Protein AF-A0A832RHR4-F1 (afdb_monomer)

Sequence (158 aa):
ARKLLRKADAKNKRIVLITDGQPSACFVDTDSQKNAILSEKPYSNFYVPDDQLLSKIRSERNLKIDSVSGTQVYLCYRYKKVEPKVDERTMIEAKKCIDDDIQIDSIVVSEETELLDYVKHMEKSLKGKTYHIDQNNMDKVLVIDYLYNTKKILGSKN

Nearest PDB structures (foldseek):
  3eh2-assembly2_B  TM=5.337E-01  e=2.645E-01  Homo sapiens
  3lfh-assembly2_D  TM=4.229E-01  e=7.513E-01  Caldanaerobacter subterraneus subsp. tengcongensis MB4
  2x5n-assembly1_A  TM=3.154E-01  e=7.171E-02  Schizosaccharomyces pombe
  3gee-assembly1_A-2  TM=3.440E-01  e=4.176E-01  Chlorobaculum tepidum
  2lv8-assembly1_A  TM=4.247E-01  e=1.443E+00  synthetic construct

Structure (mmCIF, N/CA/C/O backbone):
data_AF-A0A832RHR4-F1
#
_entry.id   AF-A0A832RHR4-F1
#
loop_
_atom_site.group_PDB
_atom_site.id
_atom_site.type_symbol
_atom_site.label_atom_id
_atom_site.label_alt_id
_atom_site.label_comp_id
_atom_site.label_asym_id
_atom_site.label_entity_id
_atom_site.label_seq_id
_atom_site.pdbx_PDB_ins_code
_atom_site.Cartn_x
_atom_site.Cartn_y
_atom_site.Cartn_z
_atom_site.occupancy
_atom_site.B_iso_or_equiv
_atom_site.auth_seq_id
_atom_site.auth_comp_id
_atom_site.auth_asym_id
_atom_site.auth_atom_id
_atom_site.pdbx_PDB_model_num
ATOM 1 N N . ALA A 1 1 ? -10.385 -3.103 -3.739 1.00 83.25 1 ALA A N 1
ATOM 2 C CA . ALA A 1 1 ? -11.089 -2.405 -2.637 1.00 83.25 1 ALA A CA 1
ATOM 3 C C . ALA A 1 1 ? -11.533 -0.990 -3.024 1.00 83.25 1 ALA A C 1
ATOM 5 O O . ALA A 1 1 ? -12.734 -0.768 -3.115 1.00 83.25 1 ALA A O 1
ATOM 6 N N . ARG A 1 2 ? -10.613 -0.064 -3.345 1.00 91.38 2 ARG A N 1
ATOM 7 C CA . ARG A 1 2 ? -10.923 1.338 -3.705 1.00 91.38 2 ARG A CA 1
ATOM 8 C C . ARG A 1 2 ? -12.073 1.506 -4.711 1.00 91.38 2 ARG A C 1
ATOM 10 O O . ARG A 1 2 ? -13.058 2.168 -4.409 1.00 91.38 2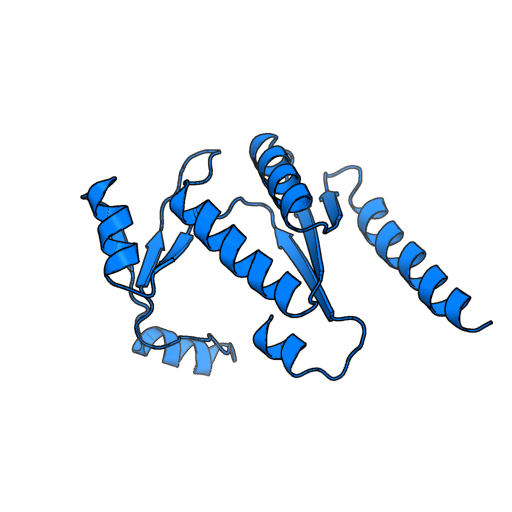 ARG A O 1
ATOM 17 N N . LYS A 1 3 ? -12.002 0.839 -5.876 1.00 89.88 3 LYS A N 1
ATOM 18 C CA . LYS A 1 3 ? -13.062 0.877 -6.912 1.00 89.88 3 LYS A CA 1
ATOM 19 C C . LYS A 1 3 ? -14.446 0.461 -6.383 1.00 89.88 3 LYS A C 1
ATOM 21 O O . LYS A 1 3 ? -15.447 0.987 -6.857 1.00 89.88 3 LYS A O 1
ATOM 26 N N . LEU A 1 4 ? -14.500 -0.485 -5.440 1.00 89.75 4 LEU A N 1
ATOM 27 C CA . LEU A 1 4 ? -15.750 -0.955 -4.831 1.00 89.75 4 LEU A CA 1
ATOM 28 C C . LEU A 1 4 ? -16.301 0.094 -3.862 1.00 89.75 4 LEU A C 1
ATOM 30 O O . LEU A 1 4 ? -17.455 0.487 -3.986 1.00 89.75 4 LEU A O 1
ATOM 34 N N . LEU A 1 5 ? -15.458 0.601 -2.960 1.00 92.25 5 LEU A N 1
ATOM 35 C CA . LEU A 1 5 ? -15.843 1.613 -1.972 1.00 92.25 5 LEU A CA 1
ATOM 36 C C . LEU A 1 5 ? -16.234 2.945 -2.619 1.00 92.25 5 LEU A C 1
ATOM 38 O O . LEU A 1 5 ? -17.164 3.600 -2.158 1.00 92.25 5 LEU A O 1
ATOM 42 N N . ARG A 1 6 ? -15.602 3.325 -3.736 1.00 91.62 6 ARG A N 1
ATOM 43 C CA . ARG A 1 6 ? -15.995 4.521 -4.490 1.00 91.62 6 ARG A CA 1
ATOM 44 C C . ARG A 1 6 ? -17.434 4.439 -5.006 1.00 91.62 6 ARG A C 1
ATOM 46 O O . ARG A 1 6 ? -18.125 5.448 -4.989 1.00 91.62 6 ARG A O 1
ATOM 53 N N . LYS A 1 7 ? -17.881 3.252 -5.434 1.00 91.25 7 LYS A N 1
ATOM 54 C CA . LYS A 1 7 ? -19.255 3.013 -5.911 1.00 91.25 7 LYS A CA 1
ATOM 55 C C . LYS A 1 7 ? -20.281 2.904 -4.780 1.00 91.25 7 LYS A C 1
ATOM 57 O O . LYS A 1 7 ? -21.472 2.966 -5.058 1.00 91.25 7 LYS A O 1
ATOM 62 N N . ALA A 1 8 ? -19.839 2.694 -3.543 1.00 90.75 8 ALA A N 1
ATOM 63 C CA . ALA A 1 8 ? -20.733 2.585 -2.402 1.00 90.75 8 ALA A CA 1
ATOM 64 C C . ALA A 1 8 ? -21.237 3.972 -1.974 1.00 90.75 8 ALA A C 1
ATOM 66 O O . ALA A 1 8 ? -20.442 4.900 -1.804 1.00 90.75 8 ALA A O 1
ATOM 67 N N . ASP A 1 9 ? -22.543 4.080 -1.733 1.00 88.62 9 ASP A N 1
ATOM 68 C CA . ASP A 1 9 ? -23.201 5.283 -1.202 1.00 88.62 9 ASP A CA 1
ATOM 69 C C . ASP A 1 9 ? -23.163 5.323 0.339 1.00 88.62 9 ASP A C 1
ATOM 71 O O . ASP A 1 9 ? -24.155 5.526 1.031 1.00 88.62 9 ASP A O 1
ATOM 75 N N . ALA A 1 10 ? -21.994 5.024 0.906 1.00 87.25 10 ALA A N 1
ATOM 76 C CA . ALA A 1 10 ? -21.774 5.038 2.346 1.00 87.25 10 ALA A CA 1
ATOM 77 C C . ALA A 1 10 ? -20.932 6.256 2.732 1.00 87.25 10 ALA A C 1
ATOM 79 O O . ALA A 1 10 ? -19.905 6.523 2.112 1.00 87.25 10 ALA A O 1
ATOM 80 N N . LYS A 1 11 ? -21.330 6.947 3.808 1.00 84.69 11 LYS A N 1
ATOM 81 C CA . LYS A 1 11 ? -20.555 8.060 4.389 1.00 84.69 11 LYS A CA 1
ATOM 82 C C . LYS A 1 11 ? -19.256 7.608 5.061 1.00 84.69 11 LYS A C 1
ATOM 84 O O . LYS A 1 11 ? -18.356 8.411 5.240 1.00 84.69 11 LYS A O 1
ATOM 89 N N . ASN A 1 12 ? -19.174 6.345 5.480 1.00 86.50 12 ASN A N 1
ATOM 90 C CA . ASN A 1 12 ? -17.986 5.782 6.113 1.00 86.50 12 ASN A CA 1
ATOM 91 C C . ASN A 1 12 ? -17.357 4.744 5.181 1.00 86.50 12 ASN A C 1
ATOM 93 O O . ASN A 1 12 ? -17.814 3.601 5.127 1.00 86.50 12 ASN A O 1
ATOM 97 N N . LYS A 1 13 ? -16.328 5.150 4.434 1.00 92.31 13 LYS A N 1
ATOM 98 C CA . LYS A 1 13 ? -15.565 4.264 3.552 1.00 92.31 13 LYS A CA 1
ATOM 99 C C . LYS A 1 13 ? -14.217 3.980 4.193 1.00 92.31 13 LYS A C 1
ATOM 101 O O . LYS A 1 13 ? -13.435 4.890 4.456 1.00 92.31 13 LYS A O 1
ATOM 106 N N . ARG A 1 14 ? -13.944 2.702 4.446 1.00 90.69 14 ARG A N 1
ATOM 107 C CA . ARG A 1 14 ? -12.741 2.276 5.159 1.00 90.69 14 ARG A CA 1
ATOM 108 C C . ARG A 1 14 ? -12.180 0.983 4.588 1.00 90.69 14 ARG A C 1
ATOM 110 O O . ARG A 1 14 ? -12.928 0.085 4.208 1.00 90.69 14 ARG A O 1
ATOM 117 N N . ILE A 1 15 ? -10.858 0.903 4.557 1.00 91.75 15 ILE A N 1
ATOM 118 C CA . ILE A 1 15 ? -10.076 -0.303 4.314 1.00 91.75 15 ILE A CA 1
ATOM 119 C C . ILE A 1 15 ? -9.362 -0.635 5.622 1.00 91.75 15 ILE A C 1
ATOM 121 O O . ILE A 1 15 ? -8.702 0.227 6.194 1.00 91.75 15 ILE A O 1
ATOM 125 N N . VAL A 1 16 ? -9.494 -1.877 6.079 1.00 89.94 16 VAL A N 1
ATOM 126 C CA . VAL A 1 16 ? -8.678 -2.423 7.167 1.00 89.94 16 VAL A CA 1
ATOM 127 C C . VAL A 1 16 ? -7.675 -3.381 6.533 1.00 89.94 16 VAL A C 1
ATOM 129 O O . VAL A 1 16 ? -8.067 -4.401 5.965 1.00 89.94 16 VAL A O 1
ATOM 132 N N . LEU A 1 17 ? -6.397 -3.013 6.557 1.00 90.19 17 LEU A N 1
ATOM 133 C CA . LEU A 1 17 ? -5.288 -3.804 6.038 1.00 90.19 17 LEU A CA 1
ATOM 134 C C . LEU A 1 17 ? -4.732 -4.673 7.161 1.00 90.19 17 LEU A C 1
ATOM 136 O O . LEU A 1 17 ? -4.243 -4.138 8.143 1.00 90.19 17 LEU A O 1
ATOM 140 N N . ILE A 1 18 ? -4.763 -5.993 7.008 1.00 90.00 18 ILE A N 1
ATOM 141 C CA . ILE A 1 18 ? -4.123 -6.920 7.946 1.00 90.00 18 ILE A CA 1
ATOM 142 C C . ILE A 1 18 ? -2.891 -7.495 7.250 1.00 90.00 18 ILE A C 1
ATOM 144 O O . ILE A 1 18 ? -3.026 -8.041 6.156 1.00 90.00 18 ILE A O 1
ATOM 148 N N . THR A 1 19 ? -1.705 -7.327 7.837 1.00 89.56 19 THR A N 1
ATOM 149 C CA . THR A 1 19 ? -0.434 -7.738 7.217 1.00 89.56 19 THR A CA 1
ATOM 150 C C . THR A 1 19 ? 0.601 -8.184 8.249 1.00 89.56 19 THR A C 1
ATOM 152 O O . THR A 1 19 ? 0.632 -7.677 9.368 1.00 89.56 19 THR A O 1
ATOM 155 N N . ASP A 1 20 ? 1.476 -9.101 7.852 1.00 89.94 20 ASP A N 1
ATOM 156 C CA . ASP A 1 20 ? 2.668 -9.560 8.575 1.00 89.94 20 ASP A CA 1
ATOM 157 C C . ASP A 1 20 ? 3.975 -9.142 7.874 1.00 89.94 20 ASP A C 1
ATOM 159 O O . ASP A 1 20 ? 5.066 -9.454 8.347 1.00 89.94 20 ASP A O 1
ATOM 163 N N . GLY A 1 21 ? 3.877 -8.420 6.751 1.00 90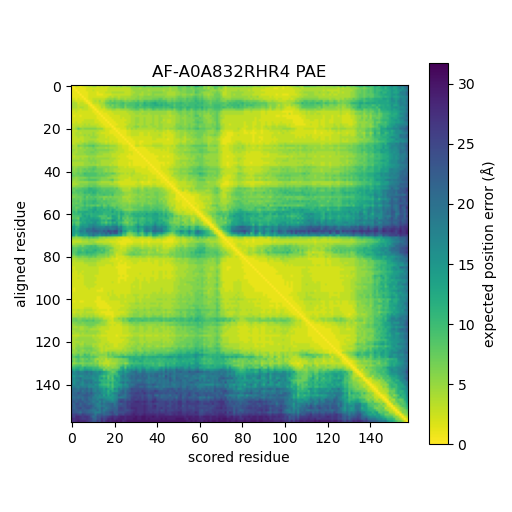.00 21 GLY A N 1
ATOM 164 C CA . GLY A 1 21 ? 5.012 -8.117 5.888 1.00 90.00 21 GLY A CA 1
ATOM 165 C C . GLY A 1 21 ? 5.000 -6.712 5.292 1.00 90.00 21 GLY A C 1
ATOM 166 O O . GLY A 1 21 ? 3.964 -6.055 5.149 1.00 90.00 21 GLY A O 1
ATOM 167 N N . GLN A 1 22 ? 6.202 -6.269 4.924 1.00 93.44 22 GLN A N 1
ATOM 168 C CA . GLN A 1 22 ? 6.442 -5.050 4.158 1.00 93.44 22 GLN A CA 1
ATOM 169 C C . GLN A 1 22 ? 6.151 -5.280 2.659 1.00 93.44 22 GLN A C 1
ATOM 171 O O . GLN A 1 22 ? 6.290 -6.408 2.170 1.00 93.44 22 GLN A O 1
ATOM 176 N N . PRO A 1 23 ? 5.798 -4.236 1.886 1.00 94.31 23 PRO A N 1
ATOM 177 C CA . PRO A 1 23 ? 5.597 -4.384 0.450 1.00 94.31 23 PRO A CA 1
ATOM 178 C C . PRO A 1 23 ? 6.908 -4.749 -0.259 1.00 94.31 23 PRO A C 1
ATOM 180 O O . PRO A 1 23 ? 7.960 -4.156 -0.026 1.00 94.31 23 PRO A O 1
ATOM 183 N N . SER A 1 24 ? 6.828 -5.721 -1.165 1.00 93.75 24 SER A N 1
ATOM 184 C CA . SER A 1 24 ? 7.972 -6.253 -1.924 1.00 93.75 24 SER A CA 1
ATOM 185 C C . SER A 1 24 ? 7.776 -6.196 -3.441 1.00 93.75 24 SER A C 1
ATOM 187 O O . SER A 1 24 ? 8.679 -6.544 -4.203 1.00 93.75 24 SER A O 1
ATOM 189 N N . ALA A 1 25 ? 6.609 -5.746 -3.902 1.00 93.38 25 ALA A N 1
ATOM 190 C CA . ALA A 1 25 ? 6.283 -5.633 -5.314 1.00 93.38 25 ALA A CA 1
ATOM 191 C C . ALA A 1 25 ? 5.395 -4.420 -5.582 1.00 93.38 25 ALA A C 1
ATOM 193 O O . ALA A 1 25 ? 4.606 -4.014 -4.728 1.00 93.38 25 ALA A O 1
ATOM 194 N N . CYS A 1 26 ? 5.488 -3.873 -6.791 1.00 92.56 26 CYS A N 1
ATOM 195 C CA . CYS A 1 26 ? 4.580 -2.835 -7.256 1.00 92.56 26 CYS A CA 1
ATOM 196 C C . CYS A 1 26 ? 4.235 -2.998 -8.740 1.00 92.56 26 CYS A C 1
ATOM 198 O O . CYS A 1 26 ? 4.950 -3.635 -9.518 1.00 92.56 26 CYS A O 1
ATOM 200 N N . PHE A 1 27 ? 3.106 -2.409 -9.129 1.00 91.50 27 PHE A N 1
ATOM 201 C CA . PHE A 1 27 ? 2.684 -2.337 -10.521 1.00 91.50 27 PHE A CA 1
ATOM 202 C C . PHE A 1 27 ? 3.454 -1.255 -11.282 1.00 91.50 27 PHE A C 1
ATOM 204 O O . PHE A 1 27 ? 3.638 -0.135 -10.787 1.00 91.50 27 PHE A O 1
ATOM 211 N N . VAL A 1 28 ? 3.838 -1.590 -12.510 1.00 91.69 28 VAL A N 1
ATOM 212 C CA . VAL A 1 28 ? 4.526 -0.742 -13.482 1.00 91.69 28 VAL A CA 1
ATOM 213 C C . VAL A 1 28 ? 3.642 -0.658 -14.721 1.00 91.69 28 VAL A C 1
ATOM 215 O O . VAL A 1 28 ? 3.522 -1.611 -15.490 1.00 91.69 28 VAL A O 1
ATOM 218 N N . ASP A 1 29 ? 2.993 0.491 -14.884 1.00 87.44 29 ASP A N 1
ATOM 219 C CA . ASP A 1 29 ? 1.956 0.703 -15.900 1.00 87.44 29 ASP A CA 1
ATOM 220 C C . ASP A 1 29 ? 2.500 1.369 -17.172 1.00 87.44 29 ASP A C 1
ATOM 222 O O . ASP A 1 29 ? 1.815 1.417 -18.188 1.00 87.44 29 ASP A O 1
ATOM 226 N N . THR A 1 30 ? 3.704 1.949 -17.115 1.00 90.12 30 THR A N 1
ATOM 227 C CA . THR A 1 30 ? 4.270 2.755 -18.211 1.00 90.12 30 THR A CA 1
ATOM 228 C C . THR A 1 30 ? 5.748 2.455 -18.426 1.00 90.12 30 THR A C 1
ATOM 230 O O . THR A 1 30 ? 6.477 2.179 -17.468 1.00 90.12 30 THR A O 1
ATOM 233 N N . ASP A 1 31 ? 6.219 2.617 -19.664 1.00 90.62 31 ASP A N 1
ATOM 234 C CA . ASP A 1 31 ? 7.642 2.473 -19.992 1.00 90.62 31 ASP A CA 1
ATOM 235 C C . ASP A 1 31 ? 8.514 3.487 -19.250 1.00 90.62 31 ASP A C 1
ATOM 237 O O . ASP A 1 31 ? 9.638 3.176 -18.878 1.00 90.62 31 ASP A O 1
ATOM 241 N N . SER A 1 32 ? 7.995 4.682 -18.954 1.00 91.81 32 SER A N 1
ATOM 242 C CA . SER A 1 32 ? 8.716 5.673 -18.146 1.00 91.81 32 SER A CA 1
ATOM 243 C C . SER A 1 32 ? 9.014 5.153 -16.733 1.00 91.81 32 SER A C 1
ATOM 245 O O . SER A 1 32 ? 10.156 5.231 -16.282 1.00 91.81 32 SER A O 1
ATOM 247 N N . GLN A 1 33 ? 8.024 4.547 -16.064 1.00 91.50 33 GLN A N 1
ATOM 248 C CA . GLN A 1 33 ? 8.217 3.928 -14.745 1.00 91.50 33 GLN A CA 1
ATOM 249 C C . GLN A 1 33 ? 9.212 2.764 -14.816 1.00 91.50 33 GLN A C 1
ATOM 251 O O . GLN A 1 33 ? 10.084 2.642 -13.957 1.00 91.5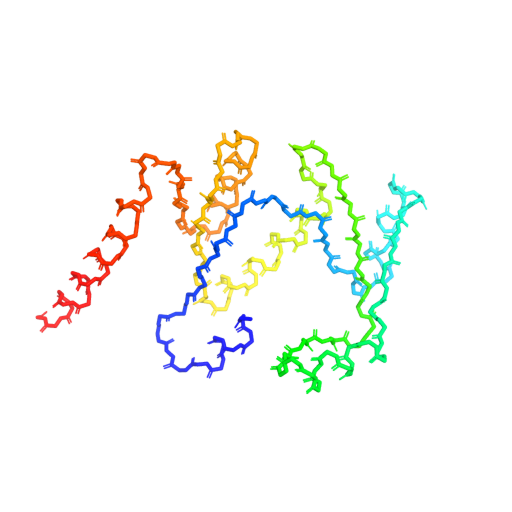0 33 GLN A O 1
ATOM 256 N N . LYS A 1 34 ? 9.112 1.933 -15.859 1.00 92.81 34 LYS A N 1
ATOM 257 C CA . LYS A 1 34 ? 10.041 0.822 -16.089 1.00 92.81 34 LYS A CA 1
ATOM 258 C C . LYS A 1 34 ? 11.473 1.312 -16.299 1.00 92.81 34 LYS A C 1
ATOM 260 O O . LYS A 1 34 ? 12.391 0.816 -15.652 1.00 92.81 34 LYS A O 1
ATOM 265 N N . ASN A 1 35 ? 11.659 2.303 -17.164 1.00 93.81 35 ASN A N 1
ATOM 266 C CA . ASN A 1 35 ? 12.964 2.866 -17.491 1.00 93.81 35 ASN A CA 1
ATOM 267 C C . ASN A 1 35 ? 13.608 3.543 -16.278 1.00 93.81 35 ASN A C 1
ATOM 269 O O . ASN A 1 35 ? 14.810 3.398 -16.094 1.00 93.81 35 ASN A O 1
ATOM 273 N N . ALA A 1 36 ? 12.824 4.198 -15.414 1.00 93.56 36 ALA A N 1
ATOM 274 C CA . ALA A 1 36 ? 13.321 4.764 -14.158 1.00 93.56 36 ALA A CA 1
ATOM 275 C C . ALA A 1 36 ? 13.832 3.693 -13.174 1.00 93.56 36 ALA A C 1
ATOM 277 O O . ALA A 1 36 ? 14.773 3.935 -12.423 1.00 93.56 36 ALA A O 1
ATOM 278 N N . ILE A 1 37 ? 13.232 2.497 -13.168 1.00 93.38 37 ILE A N 1
ATOM 279 C CA . ILE A 1 37 ? 13.739 1.362 -12.382 1.00 93.38 37 ILE A CA 1
ATOM 280 C C . ILE A 1 37 ? 15.005 0.797 -13.037 1.00 93.38 37 ILE A C 1
ATOM 282 O O . ILE A 1 37 ? 16.001 0.569 -12.356 1.00 93.38 37 ILE A O 1
ATOM 286 N N . LEU A 1 38 ? 14.991 0.595 -14.358 1.00 94.69 38 LEU A N 1
ATOM 287 C CA . LEU A 1 38 ? 16.120 0.031 -15.104 1.00 94.69 38 LEU A CA 1
ATOM 288 C C . LEU A 1 38 ? 17.360 0.934 -15.103 1.00 94.69 38 LEU A C 1
ATOM 290 O O . LEU A 1 38 ? 18.471 0.412 -15.089 1.00 94.69 38 LEU A O 1
ATOM 294 N N . SER A 1 39 ? 17.194 2.261 -15.069 1.00 94.69 39 SER A N 1
ATOM 295 C CA . SER A 1 39 ? 18.315 3.205 -14.984 1.00 94.69 39 SER A CA 1
ATOM 296 C C . SER A 1 39 ? 19.095 3.076 -13.678 1.00 94.69 39 SER A C 1
ATOM 298 O O . SER A 1 39 ? 20.302 3.287 -13.660 1.00 94.69 39 SER A O 1
ATOM 300 N N . GLU A 1 40 ? 18.415 2.719 -12.587 1.00 92.38 40 GLU A N 1
ATOM 301 C CA . GLU A 1 40 ? 19.039 2.496 -11.279 1.00 92.38 40 GLU A CA 1
ATOM 302 C C . GLU A 1 40 ? 19.453 1.024 -11.091 1.00 92.38 40 GLU A C 1
ATOM 304 O O . GLU A 1 40 ? 20.449 0.730 -10.428 1.00 92.38 40 GLU A O 1
ATO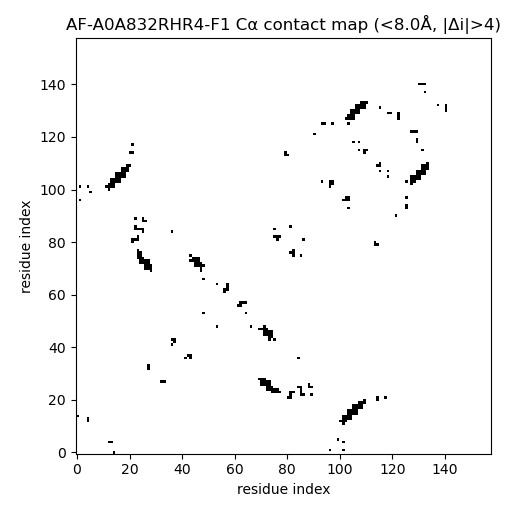M 309 N N . LYS A 1 41 ? 18.696 0.082 -11.673 1.00 91.12 41 LYS A N 1
ATOM 310 C CA . LYS A 1 41 ? 18.893 -1.370 -11.547 1.00 91.12 41 LYS A CA 1
ATOM 311 C C . LYS A 1 41 ? 18.645 -2.097 -12.877 1.00 91.12 41 LYS A C 1
ATOM 313 O O . LYS A 1 41 ? 17.553 -2.645 -13.080 1.00 91.12 41 LYS A O 1
ATOM 318 N N . PRO A 1 42 ? 19.668 -2.195 -13.742 1.00 91.31 42 PRO A N 1
ATOM 319 C CA . PRO A 1 42 ? 19.535 -2.751 -15.093 1.00 91.31 42 PRO A CA 1
ATOM 320 C C . PRO A 1 42 ? 19.069 -4.213 -15.155 1.00 91.31 42 PRO A C 1
ATOM 322 O O . PRO A 1 42 ? 18.448 -4.619 -16.129 1.00 91.31 42 PRO A O 1
ATOM 325 N N . TYR A 1 43 ? 19.335 -5.001 -14.109 1.00 91.38 43 TYR A N 1
ATOM 326 C CA . TYR A 1 43 ? 19.014 -6.435 -14.044 1.00 91.38 43 TYR A CA 1
ATOM 327 C C . TYR A 1 43 ? 17.692 -6.737 -13.318 1.00 91.38 43 TYR A C 1
ATOM 329 O O . TYR A 1 43 ? 17.494 -7.835 -12.799 1.00 91.38 43 TYR A O 1
ATOM 337 N N . SER A 1 44 ? 16.802 -5.749 -13.212 1.00 92.06 44 SER A N 1
ATOM 338 C CA . SER A 1 44 ? 15.503 -5.915 -12.556 1.00 92.06 44 SER A CA 1
ATOM 339 C C . SER A 1 44 ? 14.568 -6.805 -13.373 1.00 92.06 44 SER A C 1
ATOM 341 O O . SER A 1 44 ? 14.445 -6.641 -14.586 1.00 92.06 44 SER A O 1
ATOM 343 N N . ASN A 1 45 ? 13.860 -7.711 -12.695 1.00 91.31 45 ASN A N 1
ATOM 344 C CA . ASN A 1 45 ? 12.877 -8.588 -13.327 1.00 91.31 45 ASN A CA 1
ATOM 345 C C . ASN A 1 45 ? 11.481 -7.958 -13.304 1.00 91.31 45 ASN A C 1
ATOM 347 O O . ASN A 1 45 ? 11.035 -7.443 -12.276 1.00 91.31 45 ASN A O 1
ATOM 351 N N . PHE A 1 46 ? 10.786 -8.055 -14.437 1.00 92.06 46 PHE A N 1
ATOM 352 C CA . PHE A 1 46 ? 9.411 -7.597 -14.605 1.00 92.06 46 PHE A CA 1
ATOM 353 C C . PHE A 1 46 ? 8.557 -8.764 -15.074 1.00 92.06 46 PHE A C 1
ATOM 355 O O . PHE A 1 46 ? 8.900 -9.444 -16.040 1.00 92.06 46 PHE A O 1
ATOM 362 N N . TYR A 1 47 ? 7.443 -8.978 -14.391 1.00 90.12 47 TYR A N 1
ATOM 363 C CA . TYR A 1 47 ? 6.559 -10.110 -14.621 1.00 90.12 47 TYR A CA 1
ATOM 364 C C . TYR A 1 47 ? 5.266 -9.625 -15.258 1.00 90.12 47 TYR A C 1
ATOM 366 O O . TYR A 1 47 ? 4.692 -8.626 -14.831 1.00 90.12 47 TYR A O 1
ATOM 374 N N . VAL A 1 48 ? 4.798 -10.340 -16.273 1.00 87.25 48 VAL A N 1
ATOM 375 C CA . VAL A 1 48 ? 3.476 -10.124 -16.864 1.00 87.25 48 VAL A CA 1
ATOM 376 C C . VAL A 1 48 ? 2.586 -11.282 -16.421 1.00 87.25 48 VAL A C 1
ATOM 378 O O . VAL A 1 48 ? 3.040 -12.428 -16.471 1.00 87.25 48 VAL A O 1
ATOM 381 N N . PRO A 1 49 ? 1.354 -11.021 -15.954 1.00 81.69 49 PRO A N 1
ATOM 382 C CA . PRO A 1 49 ? 0.416 -12.090 -15.646 1.00 81.69 49 PRO A CA 1
ATOM 383 C C . PRO A 1 49 ? 0.131 -12.947 -16.884 1.00 81.69 49 PRO A C 1
ATOM 385 O O . PRO A 1 49 ? -0.134 -12.411 -17.956 1.00 81.69 49 PRO A O 1
ATOM 388 N N . ASP A 1 50 ? 0.154 -14.269 -16.731 1.00 85.94 50 ASP A N 1
ATOM 389 C CA . ASP A 1 50 ? -0.280 -15.188 -17.784 1.00 85.94 50 ASP A CA 1
ATOM 390 C C . ASP A 1 50 ? -1.815 -15.243 -17.835 1.00 85.94 50 ASP A C 1
ATOM 392 O O . ASP A 1 50 ? -2.468 -15.729 -16.905 1.00 85.94 50 ASP A O 1
ATOM 396 N N . ASP A 1 51 ? -2.393 -14.747 -18.930 1.00 83.00 51 ASP A N 1
ATOM 397 C CA . ASP A 1 51 ? -3.840 -14.690 -19.142 1.00 83.00 51 ASP A CA 1
ATOM 398 C C . ASP A 1 51 ? -4.504 -16.074 -19.071 1.00 83.00 51 ASP A C 1
ATOM 400 O O . ASP A 1 51 ? -5.621 -16.197 -18.554 1.00 83.00 51 ASP A O 1
ATOM 404 N N . GLN A 1 52 ? -3.820 -17.133 -19.526 1.00 86.81 52 GLN A N 1
ATOM 405 C CA . GLN A 1 52 ? -4.350 -18.497 -19.445 1.00 86.81 52 GLN A CA 1
ATOM 406 C C . GLN A 1 52 ? -4.472 -18.939 -17.987 1.00 86.81 52 GLN A C 1
ATOM 408 O O . GLN A 1 52 ? -5.552 -19.356 -17.554 1.00 86.81 52 GLN A O 1
ATOM 413 N N . LEU A 1 53 ? -3.413 -18.768 -17.194 1.00 84.19 53 LEU A N 1
ATOM 414 C CA . LEU A 1 53 ? -3.431 -19.047 -15.761 1.00 84.19 53 LEU A CA 1
ATOM 415 C C . LEU A 1 53 ? -4.492 -18.218 -15.019 1.00 84.19 53 LEU A C 1
ATOM 417 O O . LEU A 1 53 ? -5.229 -18.757 -14.188 1.00 84.19 53 LEU A O 1
ATOM 421 N N . LEU A 1 54 ? -4.621 -16.925 -15.334 1.00 82.88 54 LEU A N 1
ATOM 422 C CA . LEU A 1 54 ? -5.638 -16.059 -14.730 1.00 82.88 54 LEU A CA 1
ATOM 423 C C . LEU A 1 54 ? -7.062 -16.534 -15.040 1.00 82.88 54 LEU A C 1
ATOM 425 O O . LEU A 1 54 ? -7.922 -16.518 -14.154 1.00 82.88 54 LEU A O 1
ATOM 429 N N . SER A 1 55 ? -7.319 -16.964 -16.280 1.00 84.12 55 SER A N 1
ATOM 430 C CA . SER A 1 55 ? -8.624 -17.493 -16.690 1.00 84.12 55 SER A CA 1
ATOM 431 C C . SER A 1 55 ? -8.985 -18.763 -15.914 1.00 84.12 55 SER A C 1
ATOM 433 O O . SER A 1 55 ? -10.097 -18.873 -15.388 1.00 84.12 55 SER A O 1
ATOM 435 N N . LYS A 1 56 ? -8.008 -19.657 -15.724 1.00 87.94 56 LYS A N 1
ATOM 436 C CA . LYS A 1 56 ? -8.158 -20.882 -14.941 1.00 87.94 56 LYS A CA 1
ATOM 437 C C . LYS A 1 56 ? -8.489 -20.572 -13.481 1.00 87.94 56 LYS A C 1
ATOM 439 O O . LYS A 1 56 ? -9.497 -21.057 -12.970 1.00 87.94 56 LYS A O 1
ATOM 444 N N . ILE A 1 57 ? -7.729 -19.680 -12.838 1.00 85.00 57 ILE A N 1
ATOM 445 C CA . ILE A 1 57 ? -7.965 -19.277 -11.439 1.00 85.00 57 ILE A CA 1
ATOM 446 C C . ILE A 1 57 ? -9.360 -18.666 -11.255 1.00 85.00 57 ILE A C 1
ATOM 448 O O . ILE A 1 57 ? -10.038 -18.975 -10.273 1.00 85.00 57 ILE A O 1
ATOM 452 N N . ARG A 1 58 ? -9.811 -17.821 -12.193 1.00 84.06 58 ARG A N 1
ATOM 453 C CA . ARG A 1 58 ? -11.162 -17.237 -12.155 1.00 84.06 58 ARG A CA 1
ATOM 454 C C . ARG A 1 58 ? -12.242 -18.316 -12.172 1.00 84.06 58 ARG A C 1
ATOM 456 O O . ARG A 1 58 ? -13.176 -18.222 -11.381 1.00 84.06 58 ARG A O 1
ATOM 463 N N . SER A 1 59 ? -12.097 -19.317 -13.042 1.00 86.19 59 SER A N 1
ATOM 464 C CA . SER A 1 59 ? -13.073 -20.402 -13.192 1.00 86.19 59 SER A CA 1
ATOM 465 C C . SER A 1 59 ? -13.089 -21.377 -12.011 1.00 86.19 59 SER A C 1
ATOM 467 O O . SER A 1 59 ? -14.158 -21.765 -11.556 1.00 86.19 59 SER A O 1
ATOM 469 N N . GLU A 1 60 ? -11.920 -21.737 -11.475 1.00 90.44 60 GLU A N 1
ATOM 470 C CA . GLU A 1 60 ? -11.802 -22.780 -10.449 1.00 90.44 60 GLU A CA 1
ATOM 471 C C . GLU A 1 60 ? -11.994 -22.242 -9.028 1.00 90.44 60 GLU A C 1
ATOM 473 O O . GLU A 1 60 ? -12.486 -22.955 -8.156 1.00 90.44 60 GLU A O 1
ATOM 478 N N . ARG A 1 61 ? -11.588 -20.992 -8.766 1.00 84.06 61 ARG A N 1
ATOM 479 C CA . ARG A 1 61 ? -11.563 -20.420 -7.408 1.00 84.06 61 ARG A CA 1
ATOM 480 C C . ARG A 1 61 ? -12.578 -19.304 -7.185 1.00 84.06 61 ARG A C 1
ATOM 482 O O . ARG A 1 61 ? -12.596 -18.726 -6.104 1.00 84.06 61 ARG A O 1
ATOM 489 N N . ASN A 1 62 ? -13.398 -18.970 -8.187 1.00 80.44 62 ASN A N 1
ATOM 490 C CA . ASN A 1 62 ? -14.342 -17.845 -8.143 1.00 80.44 62 ASN A CA 1
ATOM 491 C C . ASN A 1 62 ? -13.688 -16.511 -7.714 1.00 80.44 62 ASN A C 1
ATOM 493 O O . ASN A 1 62 ? -14.325 -15.645 -7.112 1.00 80.44 62 ASN A O 1
ATOM 497 N N . LEU A 1 63 ? -12.402 -16.323 -8.036 1.00 78.00 63 LEU A N 1
ATOM 498 C CA . LEU A 1 63 ? -11.637 -15.126 -7.686 1.00 78.00 63 LEU A CA 1
ATOM 499 C C . LEU A 1 63 ? -11.626 -14.131 -8.848 1.00 78.00 63 LEU A C 1
ATOM 501 O O . LEU A 1 63 ? -11.046 -14.392 -9.901 1.00 78.00 63 LEU A O 1
ATOM 505 N N . LYS A 1 64 ? -12.213 -12.945 -8.649 1.00 71.81 64 LYS A N 1
ATOM 506 C CA . LYS A 1 64 ? -12.110 -11.829 -9.604 1.00 71.81 64 LYS A CA 1
ATOM 507 C C . LYS A 1 64 ? -10.783 -11.093 -9.421 1.00 71.81 64 LYS A C 1
ATOM 509 O O . LYS A 1 64 ? -10.684 -10.177 -8.611 1.00 71.81 64 LYS A O 1
ATOM 514 N N . ILE A 1 65 ? -9.777 -11.486 -10.196 1.00 72.38 65 ILE A N 1
ATOM 515 C CA . ILE A 1 65 ? -8.499 -10.766 -10.282 1.00 72.38 65 ILE A CA 1
ATOM 516 C C . ILE A 1 65 ? -8.670 -9.601 -11.257 1.00 72.38 65 ILE A C 1
ATOM 518 O O . ILE A 1 65 ? -9.010 -9.826 -12.417 1.00 72.38 65 ILE A O 1
ATOM 522 N N . ASP A 1 66 ? -8.462 -8.368 -10.799 1.00 66.12 66 ASP A N 1
ATOM 523 C CA . ASP A 1 66 ? -8.487 -7.162 -11.636 1.00 66.12 66 ASP A CA 1
ATOM 524 C C . ASP A 1 66 ? -7.174 -7.091 -12.432 1.00 66.12 66 ASP A C 1
ATOM 526 O O . ASP A 1 66 ? -6.218 -6.431 -12.036 1.00 66.12 66 ASP A O 1
ATOM 530 N N . SER A 1 67 ? -7.093 -7.864 -13.516 1.00 62.31 67 SER A N 1
ATOM 531 C CA . SER A 1 67 ? -5.995 -7.786 -14.476 1.00 62.31 67 SER A CA 1
ATOM 532 C C . SER A 1 67 ? -6.313 -6.644 -15.430 1.00 62.31 67 SER A C 1
ATOM 534 O O . SER A 1 67 ? -6.939 -6.852 -16.471 1.00 62.31 67 SER A O 1
ATOM 536 N N . VAL A 1 68 ? -5.941 -5.419 -15.068 1.00 62.34 68 VAL A N 1
ATOM 537 C CA . VAL A 1 68 ? -5.834 -4.373 -16.087 1.00 62.34 68 VAL A CA 1
ATOM 538 C C . VAL A 1 68 ? -4.807 -4.904 -17.090 1.00 62.34 68 VAL A C 1
ATOM 540 O O . VAL A 1 68 ? -3.643 -5.088 -16.736 1.00 62.34 68 VAL A O 1
ATOM 543 N N . SER A 1 69 ? -5.269 -5.313 -18.276 1.00 53.53 69 SER A N 1
ATOM 544 C CA . SER A 1 69 ? -4.425 -5.969 -19.276 1.00 53.53 69 SER A CA 1
ATOM 545 C C . SER A 1 69 ? -3.177 -5.126 -19.531 1.00 53.53 69 SER A C 1
ATOM 547 O O . SER A 1 69 ? -3.286 -3.938 -19.824 1.00 53.53 69 SER A O 1
ATOM 549 N N . GLY A 1 70 ? -2.003 -5.747 -19.411 1.00 58.97 70 GLY A N 1
ATOM 550 C CA . GLY A 1 70 ? -0.718 -5.124 -19.738 1.00 58.97 70 GLY A CA 1
ATOM 551 C C . GLY A 1 70 ? 0.075 -4.532 -18.571 1.00 58.97 70 GLY A C 1
ATOM 552 O O . GLY A 1 70 ? 1.213 -4.124 -18.794 1.00 58.97 70 GLY A O 1
ATOM 553 N N . THR A 1 71 ? -0.442 -4.515 -17.338 1.00 76.81 71 THR A N 1
ATOM 554 C CA . THR A 1 71 ? 0.359 -4.021 -16.209 1.00 76.81 71 THR A CA 1
ATOM 555 C C . THR A 1 71 ? 1.461 -5.024 -15.838 1.00 76.81 71 THR A C 1
ATOM 557 O O . THR A 1 71 ? 1.185 -6.153 -15.425 1.00 76.81 71 THR A O 1
ATOM 560 N N . GLN A 1 72 ? 2.723 -4.601 -15.961 1.00 88.62 72 GLN A N 1
ATOM 561 C CA . GLN A 1 72 ? 3.886 -5.358 -15.494 1.00 88.62 72 GLN A CA 1
ATOM 562 C C . GLN A 1 72 ? 3.998 -5.255 -13.968 1.00 88.62 72 GLN A C 1
ATOM 564 O O . GLN A 1 72 ? 3.680 -4.229 -13.371 1.00 88.62 72 GLN A O 1
ATOM 569 N N . VAL A 1 73 ? 4.483 -6.307 -13.320 1.00 91.00 73 VAL A N 1
ATOM 570 C CA . VAL A 1 73 ? 4.801 -6.322 -11.891 1.00 91.00 73 VAL A CA 1
ATOM 571 C C . VAL A 1 73 ? 6.311 -6.292 -11.731 1.00 91.00 73 VAL A C 1
ATOM 573 O O . VAL A 1 73 ? 7.011 -7.174 -12.225 1.00 91.00 73 VAL A O 1
ATOM 576 N N . TYR A 1 74 ? 6.813 -5.290 -11.018 1.00 93.69 74 TYR A N 1
ATOM 577 C CA . TYR A 1 74 ? 8.189 -5.264 -10.543 1.00 93.69 74 TYR A CA 1
ATOM 578 C C . TYR A 1 74 ? 8.236 -5.894 -9.152 1.00 93.69 74 TYR A C 1
ATOM 580 O O . TYR A 1 74 ? 7.588 -5.407 -8.225 1.00 93.69 74 TYR A O 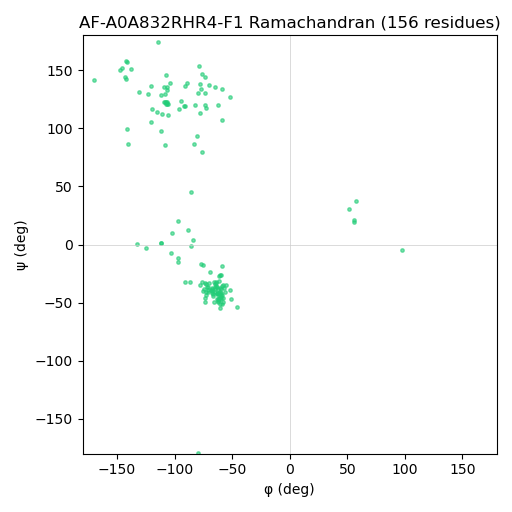1
ATOM 588 N N . LEU A 1 75 ? 8.991 -6.984 -9.019 1.00 92.06 75 LEU A N 1
ATOM 589 C CA . LEU A 1 75 ? 9.209 -7.688 -7.757 1.00 92.06 75 LEU A CA 1
ATOM 590 C C . LEU A 1 75 ? 10.640 -7.429 -7.290 1.00 92.06 75 LEU A C 1
ATOM 592 O O . LEU A 1 75 ? 11.599 -7.750 -7.994 1.00 92.06 75 LEU A O 1
ATOM 596 N N . CYS A 1 76 ? 10.789 -6.888 -6.085 1.00 90.06 76 CYS A N 1
ATOM 597 C CA . CYS A 1 76 ? 12.086 -6.669 -5.467 1.00 90.06 76 CYS A CA 1
ATOM 598 C C . CYS A 1 76 ? 12.014 -6.976 -3.975 1.00 90.06 76 CYS A C 1
ATOM 600 O O . CYS A 1 76 ? 11.592 -6.153 -3.164 1.00 90.06 76 CYS A O 1
ATOM 602 N N . TYR A 1 77 ? 12.472 -8.171 -3.614 1.00 85.19 77 TYR A N 1
ATOM 603 C CA . TYR A 1 77 ? 12.637 -8.537 -2.219 1.00 85.19 77 TYR A CA 1
ATOM 604 C C . TYR A 1 77 ? 13.932 -7.940 -1.666 1.00 85.19 77 TYR A C 1
ATOM 606 O O . TYR A 1 77 ? 15.009 -8.090 -2.252 1.00 85.19 77 TYR A O 1
ATOM 614 N N . ARG A 1 78 ? 13.835 -7.282 -0.513 1.00 83.94 78 ARG A N 1
ATOM 615 C CA . ARG A 1 78 ? 14.984 -6.851 0.278 1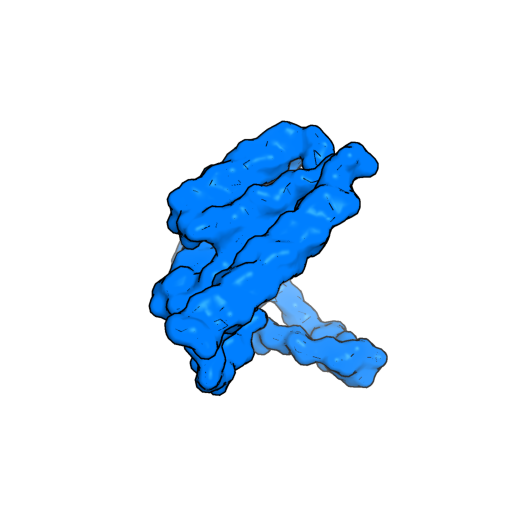.00 83.94 78 ARG A CA 1
ATOM 616 C C . ARG A 1 78 ? 14.770 -7.275 1.721 1.00 83.94 78 ARG A C 1
ATOM 618 O O . ARG A 1 78 ? 13.712 -7.049 2.295 1.00 83.94 78 ARG A O 1
ATOM 625 N N . TYR A 1 79 ? 15.792 -7.894 2.302 1.00 84.06 79 TYR A N 1
ATOM 626 C CA . TYR A 1 79 ? 15.736 -8.331 3.690 1.00 84.06 79 TYR A CA 1
ATOM 627 C C . TYR A 1 79 ? 15.555 -7.120 4.613 1.00 84.06 79 TYR A C 1
ATOM 629 O O . TYR A 1 79 ? 16.390 -6.209 4.602 1.00 84.06 79 TYR A O 1
ATOM 637 N N . LYS A 1 80 ? 14.452 -7.119 5.376 1.00 86.50 80 LYS A N 1
ATOM 638 C CA . LYS A 1 80 ? 14.097 -6.104 6.384 1.00 86.50 80 LYS A CA 1
ATOM 639 C C . LYS A 1 80 ? 14.046 -4.654 5.874 1.00 86.50 80 LYS A C 1
ATOM 641 O O . LYS A 1 80 ? 14.171 -3.712 6.655 1.00 86.50 80 LYS A O 1
ATOM 646 N N . LYS A 1 81 ? 13.919 -4.447 4.560 1.00 90.88 81 LYS A N 1
ATOM 647 C CA . LYS A 1 81 ? 13.889 -3.115 3.943 1.00 90.88 81 LYS A CA 1
ATOM 648 C C . LYS A 1 81 ? 12.909 -3.084 2.787 1.00 90.88 81 LYS A C 1
ATOM 650 O O . LYS A 1 81 ? 12.875 -4.006 1.979 1.00 90.88 81 LYS A O 1
ATOM 655 N N . VAL A 1 82 ? 12.237 -1.950 2.629 1.00 93.06 82 VAL A N 1
ATOM 656 C CA . VAL A 1 82 ? 11.431 -1.668 1.441 1.00 93.06 82 VAL A CA 1
ATOM 657 C C . VAL A 1 82 ? 12.288 -0.996 0.379 1.00 93.06 82 VAL A C 1
ATOM 659 O O . VAL A 1 82 ? 13.156 -0.168 0.658 1.00 93.06 82 VAL A O 1
ATOM 662 N N . GLU A 1 83 ? 12.081 -1.403 -0.865 1.00 93.88 83 GLU A N 1
ATOM 663 C CA . GLU A 1 83 ? 12.712 -0.788 -2.022 1.00 93.88 83 GLU A CA 1
ATOM 664 C C . GLU A 1 83 ? 12.060 0.581 -2.312 1.00 93.88 83 GLU A C 1
ATOM 666 O O . GLU A 1 83 ? 10.834 0.631 -2.393 1.00 93.88 83 GLU A O 1
ATOM 671 N N . PRO A 1 84 ? 12.821 1.680 -2.492 1.00 93.31 84 PRO A N 1
ATOM 672 C CA . PRO A 1 84 ? 12.247 3.019 -2.661 1.00 93.31 84 PRO A CA 1
ATOM 673 C C . PRO A 1 84 ? 11.162 3.164 -3.740 1.00 93.31 84 PRO A C 1
ATOM 675 O O . PRO A 1 84 ? 10.169 3.842 -3.501 1.00 93.31 84 PRO A O 1
ATOM 678 N N . LYS A 1 85 ? 11.293 2.514 -4.905 1.00 92.88 85 LYS A N 1
ATOM 679 C CA . LYS A 1 85 ? 10.272 2.563 -5.969 1.00 92.88 85 LYS A CA 1
ATOM 680 C C . LYS A 1 85 ? 9.033 1.755 -5.597 1.00 92.88 85 LYS A C 1
ATOM 682 O O . LYS A 1 85 ? 7.923 2.118 -5.978 1.00 92.88 85 LYS A O 1
ATOM 687 N N . VAL A 1 86 ? 9.202 0.648 -4.873 1.00 94.25 86 VAL A N 1
ATOM 688 C CA . VAL A 1 86 ? 8.069 -0.130 -4.345 1.00 94.25 86 VAL A CA 1
ATOM 689 C C . VAL A 1 86 ? 7.321 0.685 -3.292 1.00 94.25 86 VAL A C 1
ATOM 691 O O . VAL A 1 86 ? 6.093 0.759 -3.349 1.00 94.25 86 VAL A O 1
ATOM 694 N N . ASP A 1 87 ? 8.049 1.340 -2.387 1.00 94.25 87 ASP A N 1
ATOM 695 C CA . ASP A 1 87 ? 7.471 2.216 -1.370 1.00 94.25 87 ASP A CA 1
ATOM 696 C C . ASP A 1 87 ? 6.709 3.386 -2.000 1.00 94.25 87 ASP A C 1
ATOM 698 O O . ASP A 1 87 ? 5.509 3.530 -1.783 1.00 94.25 87 ASP A O 1
ATOM 702 N N . GLU A 1 88 ? 7.360 4.154 -2.878 1.00 93.69 88 GLU A N 1
ATOM 703 C CA . GLU A 1 88 ? 6.760 5.300 -3.567 1.00 93.69 88 GLU A CA 1
ATOM 704 C C . GLU A 1 88 ? 5.428 4.924 -4.234 1.00 93.69 88 GLU A C 1
ATOM 706 O O . GLU A 1 88 ? 4.410 5.600 -4.064 1.00 93.69 88 GLU A O 1
ATOM 711 N N . ARG A 1 89 ? 5.403 3.801 -4.958 1.00 93.06 89 ARG A N 1
ATOM 712 C CA . ARG A 1 89 ? 4.199 3.317 -5.646 1.00 93.06 89 ARG A CA 1
ATOM 713 C C . ARG A 1 89 ? 3.113 2.873 -4.670 1.00 93.06 89 ARG A C 1
ATOM 715 O O . ARG A 1 89 ? 1.937 3.148 -4.918 1.00 93.06 89 ARG A O 1
ATOM 722 N N . THR A 1 90 ? 3.496 2.235 -3.566 1.00 93.12 90 THR A N 1
ATOM 723 C CA . THR A 1 90 ? 2.573 1.848 -2.489 1.00 93.12 90 THR A CA 1
ATOM 724 C C . THR A 1 90 ? 1.924 3.087 -1.872 1.00 93.12 90 THR A C 1
ATOM 726 O O . THR A 1 90 ? 0.697 3.163 -1.779 1.00 93.12 90 THR A O 1
ATOM 729 N N . MET A 1 91 ? 2.724 4.104 -1.549 1.00 93.62 91 MET A N 1
ATOM 730 C CA . MET A 1 91 ? 2.258 5.360 -0.962 1.00 93.62 91 MET A CA 1
ATOM 731 C C . MET A 1 91 ? 1.365 6.154 -1.919 1.00 93.62 91 MET A C 1
ATOM 733 O O . MET A 1 91 ? 0.350 6.706 -1.493 1.00 93.62 91 MET A O 1
ATOM 737 N N . ILE A 1 92 ? 1.680 6.166 -3.219 1.00 92.81 92 ILE A N 1
ATOM 738 C CA . ILE A 1 92 ? 0.825 6.767 -4.252 1.00 92.81 92 ILE A CA 1
ATOM 739 C C . ILE A 1 92 ? -0.551 6.090 -4.281 1.00 92.81 92 ILE A C 1
ATOM 741 O O . ILE A 1 92 ? -1.567 6.782 -4.306 1.00 92.81 92 ILE A O 1
ATOM 745 N N . GLU A 1 93 ? -0.620 4.756 -4.276 1.00 91.69 93 GLU A N 1
ATOM 746 C CA . GLU A 1 93 ? -1.909 4.053 -4.316 1.00 91.69 93 GLU A CA 1
ATOM 747 C C . GLU A 1 93 ? -2.716 4.249 -3.028 1.00 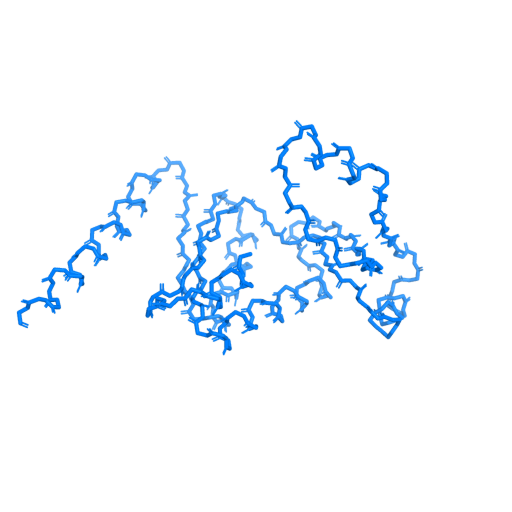91.69 93 GLU A C 1
ATOM 749 O O . GLU A 1 93 ? -3.929 4.472 -3.078 1.00 91.69 93 GLU A O 1
ATOM 754 N N . ALA A 1 94 ? -2.044 4.241 -1.879 1.00 92.62 94 ALA A N 1
ATOM 755 C CA . ALA A 1 94 ? -2.676 4.529 -0.603 1.00 92.62 94 ALA A CA 1
ATOM 756 C C . ALA A 1 94 ? -3.227 5.965 -0.559 1.00 92.62 94 ALA A C 1
ATOM 758 O O . ALA A 1 94 ? -4.378 6.172 -0.174 1.00 92.62 94 ALA A O 1
ATOM 759 N N . LYS A 1 95 ? -2.470 6.952 -1.056 1.00 93.12 95 LYS A N 1
ATOM 760 C CA . LYS A 1 95 ? -2.919 8.347 -1.152 1.00 93.12 95 LYS A CA 1
ATOM 761 C C . LYS A 1 95 ? -4.153 8.506 -2.038 1.00 93.12 95 LYS A C 1
ATOM 763 O O . LYS A 1 95 ? -5.086 9.193 -1.642 1.00 93.12 95 LYS A O 1
ATOM 768 N N . LYS A 1 96 ? -4.227 7.796 -3.168 1.00 93.50 96 LYS A N 1
ATOM 769 C CA . LYS A 1 96 ? -5.433 7.798 -4.014 1.00 93.50 96 LYS A CA 1
ATOM 770 C C . LYS A 1 96 ? -6.690 7.304 -3.285 1.00 93.50 96 LYS A C 1
ATOM 772 O O . LYS A 1 96 ? -7.795 7.629 -3.706 1.00 93.50 96 LYS A O 1
ATOM 777 N N . CYS A 1 97 ? -6.552 6.465 -2.256 1.00 93.31 97 CYS A N 1
ATOM 778 C CA . CYS A 1 97 ? -7.691 6.074 -1.424 1.00 93.31 97 CYS A CA 1
ATOM 779 C C . CYS A 1 97 ? -8.124 7.235 -0.524 1.00 93.31 97 CYS A C 1
ATOM 781 O O . CYS A 1 97 ? -9.314 7.524 -0.458 1.00 93.31 97 CYS A O 1
ATOM 783 N N . ILE A 1 98 ? -7.170 7.937 0.093 1.00 91.81 98 ILE A N 1
ATOM 784 C CA . ILE A 1 98 ? -7.445 9.131 0.903 1.00 91.81 98 ILE A CA 1
ATOM 785 C C . ILE A 1 98 ? -8.123 10.221 0.063 1.00 91.81 98 ILE A C 1
ATOM 787 O O . ILE A 1 98 ? -9.111 10.801 0.505 1.00 91.81 98 ILE A O 1
ATOM 791 N N . ASP A 1 99 ? -7.647 10.446 -1.165 1.00 92.31 99 ASP A N 1
ATOM 792 C CA . ASP A 1 99 ? -8.237 11.410 -2.105 1.00 92.31 99 ASP A CA 1
ATOM 793 C C . ASP A 1 99 ? -9.695 11.053 -2.478 1.00 92.31 99 ASP A C 1
ATOM 795 O O . ASP A 1 99 ? -10.496 11.937 -2.774 1.00 92.31 99 ASP A O 1
ATOM 799 N N . ASP A 1 100 ? -10.060 9.767 -2.421 1.00 93.31 100 ASP A N 1
ATOM 800 C CA . ASP A 1 100 ? -11.422 9.259 -2.645 1.00 93.31 100 ASP A CA 1
ATOM 801 C C . ASP A 1 100 ? -12.273 9.224 -1.342 1.00 93.31 100 ASP A C 1
ATOM 803 O O . ASP A 1 100 ? -13.332 8.588 -1.325 1.00 93.31 100 ASP A O 1
ATOM 807 N N . ASP A 1 101 ? -11.823 9.870 -0.256 1.00 91.69 101 ASP A N 1
ATOM 808 C CA . ASP A 1 101 ? -12.425 9.841 1.095 1.00 91.69 101 ASP A CA 1
ATOM 809 C C . ASP A 1 101 ? -12.547 8.418 1.677 1.00 91.69 101 ASP A C 1
ATOM 811 O O . ASP A 1 101 ? -13.528 8.036 2.316 1.00 91.69 101 ASP A O 1
ATOM 815 N N . ILE A 1 102 ? -11.539 7.582 1.413 1.00 93.25 102 ILE A N 1
ATOM 816 C CA . ILE A 1 102 ? -11.453 6.212 1.923 1.00 93.25 102 ILE A CA 1
ATOM 817 C C . ILE A 1 102 ? -10.323 6.139 2.944 1.00 93.25 102 ILE A C 1
ATOM 819 O O . ILE A 1 102 ? -9.148 6.215 2.591 1.00 93.25 102 ILE A O 1
ATOM 823 N N . GLN A 1 103 ? -10.676 5.922 4.208 1.00 91.19 103 GLN A N 1
ATOM 824 C CA . GLN A 1 103 ? -9.700 5.756 5.285 1.00 91.19 103 GLN A CA 1
ATOM 825 C C . GLN A 1 103 ? -9.007 4.395 5.192 1.00 91.19 103 GLN A C 1
ATOM 827 O O . GLN A 1 103 ? -9.639 3.395 4.845 1.00 91.19 103 GLN A O 1
ATOM 832 N N . ILE A 1 104 ? -7.721 4.347 5.535 1.00 91.50 104 ILE A N 1
ATOM 833 C CA . ILE A 1 104 ? -6.947 3.106 5.611 1.00 91.50 104 ILE A CA 1
ATOM 834 C C . ILE A 1 104 ? -6.447 2.952 7.041 1.00 91.50 104 ILE A C 1
ATOM 836 O O . ILE A 1 104 ? -5.637 3.757 7.491 1.00 91.50 104 ILE A O 1
ATOM 840 N N . ASP A 1 105 ? -6.893 1.902 7.719 1.00 89.06 105 ASP A N 1
ATOM 841 C CA . ASP A 1 105 ? -6.334 1.470 8.997 1.00 89.06 105 ASP A CA 1
ATOM 842 C C . ASP A 1 105 ? -5.540 0.184 8.786 1.00 89.06 105 ASP A C 1
ATOM 844 O O . ASP A 1 105 ? -5.892 -0.634 7.936 1.00 89.06 105 ASP A O 1
ATOM 848 N N . SER A 1 106 ? -4.461 0.007 9.542 1.00 87.81 106 SER A N 1
ATOM 849 C CA . SER A 1 106 ? -3.572 -1.149 9.413 1.00 87.81 106 SER A CA 1
ATOM 850 C C . SER A 1 106 ? -3.503 -1.931 10.716 1.00 87.81 106 SER A C 1
ATOM 852 O O . SER A 1 106 ? -3.371 -1.350 11.786 1.00 87.81 106 SER A O 1
ATOM 854 N N . ILE A 1 107 ? -3.569 -3.250 10.623 1.00 88.31 107 ILE A N 1
ATOM 855 C CA . ILE A 1 107 ? -3.333 -4.202 11.698 1.00 88.31 107 ILE A CA 1
ATOM 856 C C . ILE A 1 107 ? -2.094 -4.998 11.303 1.00 88.31 107 ILE A C 1
ATOM 858 O O . ILE A 1 107 ? -2.101 -5.724 10.309 1.00 88.31 107 ILE A O 1
ATOM 862 N N . VAL A 1 108 ? -1.021 -4.826 12.062 1.00 88.94 108 VAL A N 1
ATOM 863 C CA . VAL A 1 108 ? 0.280 -5.431 11.778 1.00 88.94 108 VAL A CA 1
ATOM 864 C C . VAL A 1 108 ? 0.517 -6.555 12.765 1.00 88.94 108 VAL A C 1
ATOM 866 O O . VAL A 1 108 ? 0.531 -6.302 13.965 1.00 88.94 108 VAL A O 1
ATOM 869 N N . VAL A 1 109 ? 0.702 -7.773 12.264 1.00 88.38 109 VAL A N 1
ATOM 870 C CA . VAL A 1 109 ? 0.943 -8.969 13.079 1.00 88.38 109 VAL A CA 1
ATOM 871 C C . VAL A 1 109 ? 2.399 -9.385 12.906 1.00 88.38 109 VAL A C 1
ATOM 873 O O . VAL A 1 109 ? 2.718 -10.174 12.022 1.00 88.38 109 VAL A O 1
ATOM 876 N N . SER A 1 110 ? 3.304 -8.798 13.686 1.00 83.31 110 SER A N 1
ATOM 877 C CA . SER A 1 110 ? 4.737 -9.100 13.592 1.00 83.31 110 SER A CA 1
ATOM 878 C C . SER A 1 110 ? 5.509 -8.488 14.747 1.00 83.31 110 SER A C 1
ATOM 880 O O . SER A 1 110 ? 5.261 -7.346 15.095 1.00 83.31 110 SER A O 1
ATOM 882 N N . GLU A 1 111 ? 6.506 -9.196 15.269 1.00 81.06 111 GLU A N 1
ATOM 883 C CA . GLU A 1 111 ? 7.434 -8.660 16.276 1.00 81.06 111 GLU A CA 1
ATOM 884 C C . GLU A 1 111 ? 8.619 -7.898 15.643 1.00 81.06 111 GLU A C 1
ATOM 886 O O . GLU A 1 111 ? 9.479 -7.364 16.347 1.00 81.06 111 GLU A O 1
ATOM 891 N N . GLU A 1 112 ? 8.694 -7.838 14.309 1.00 87.00 112 GLU A N 1
ATOM 892 C CA . GLU A 1 112 ? 9.816 -7.228 13.598 1.00 87.00 112 GLU A CA 1
ATOM 893 C C . GLU A 1 112 ? 9.795 -5.694 13.670 1.00 87.00 112 GLU A C 1
ATOM 895 O O . GLU A 1 112 ? 8.896 -5.017 13.161 1.00 87.00 112 GLU A O 1
ATOM 900 N N . THR A 1 113 ? 10.864 -5.126 14.234 1.00 88.38 113 THR A N 1
ATOM 901 C CA . THR A 1 113 ? 11.035 -3.673 14.391 1.00 88.38 113 THR A CA 1
ATOM 902 C C . THR A 1 113 ? 11.003 -2.911 13.069 1.00 88.38 113 THR A C 1
ATOM 904 O O . THR A 1 113 ? 10.462 -1.812 12.993 1.00 88.38 113 THR A O 1
ATOM 907 N N . GLU A 1 114 ? 11.538 -3.495 12.002 1.00 90.56 114 GLU A N 1
ATOM 908 C CA . GLU A 1 114 ? 11.638 -2.845 10.701 1.00 90.56 114 GLU A CA 1
ATOM 909 C C . GLU A 1 114 ? 10.268 -2.718 10.026 1.00 90.56 114 GLU A C 1
ATOM 911 O O . GLU A 1 114 ? 9.975 -1.702 9.389 1.00 90.56 114 GLU A O 1
ATOM 916 N N . LEU A 1 115 ? 9.396 -3.719 10.183 1.00 88.88 115 LEU A N 1
ATOM 917 C CA . LEU A 1 115 ? 8.010 -3.625 9.732 1.00 88.88 115 LEU A CA 1
ATOM 918 C C . LEU A 1 115 ? 7.240 -2.597 10.565 1.00 88.88 115 LEU A C 1
ATOM 920 O O . LEU A 1 115 ? 6.513 -1.778 10.004 1.00 88.88 115 LEU A O 1
ATOM 924 N N . LEU A 1 116 ? 7.451 -2.573 11.880 1.00 88.25 116 LEU A N 1
ATOM 925 C CA . LEU A 1 116 ? 6.844 -1.572 12.754 1.00 88.25 116 LEU A CA 1
ATOM 926 C C . LEU A 1 116 ? 7.209 -0.141 12.356 1.00 88.25 116 LEU A C 1
ATOM 928 O O . LEU A 1 116 ? 6.339 0.728 12.284 1.00 88.25 116 LEU A O 1
ATOM 932 N N . ASP A 1 117 ? 8.483 0.112 12.077 1.00 90.69 117 ASP A N 1
ATOM 933 C CA . ASP A 1 117 ? 8.952 1.434 11.671 1.00 90.69 117 ASP A CA 1
ATOM 934 C C . ASP A 1 117 ? 8.426 1.831 10.290 1.00 90.69 117 ASP A C 1
ATOM 936 O O . ASP A 1 117 ? 8.025 2.984 10.093 1.00 90.69 117 ASP A O 1
ATOM 940 N N . TYR A 1 118 ? 8.332 0.870 9.368 1.00 91.56 118 TYR A N 1
ATOM 941 C CA . TYR A 1 118 ? 7.690 1.079 8.075 1.00 91.56 118 TYR A CA 1
ATOM 942 C C . TYR A 1 118 ? 6.229 1.512 8.232 1.00 91.56 118 TYR A C 1
ATOM 944 O O . TYR A 1 118 ? 5.813 2.537 7.687 1.00 91.56 118 TYR A O 1
ATOM 952 N N . VAL A 1 119 ? 5.444 0.778 9.023 1.00 88.75 119 VAL A N 1
ATOM 953 C CA . VAL A 1 119 ? 4.016 1.079 9.153 1.00 88.75 119 VAL A CA 1
ATOM 954 C C . VAL A 1 119 ? 3.781 2.382 9.919 1.00 88.75 119 VAL A C 1
ATOM 956 O O . VAL A 1 119 ? 2.906 3.150 9.530 1.00 88.75 119 VAL A O 1
ATOM 959 N N . LYS A 1 120 ? 4.620 2.737 10.901 1.00 88.38 120 LYS A N 1
ATOM 960 C CA . LYS A 1 120 ? 4.588 4.077 11.523 1.00 88.38 120 LYS A CA 1
ATOM 961 C C . LYS A 1 120 ? 4.828 5.199 10.507 1.00 88.38 120 LYS A C 1
ATOM 963 O O . LYS A 1 120 ? 4.229 6.271 10.615 1.00 88.38 120 LYS A O 1
ATOM 968 N N . HIS A 1 121 ? 5.726 4.998 9.541 1.00 89.38 121 HIS A N 1
ATOM 969 C CA . HIS A 1 121 ? 5.952 5.970 8.469 1.00 89.38 121 HIS A CA 1
ATOM 970 C C . HIS A 1 121 ? 4.731 6.085 7.543 1.00 89.38 121 HIS A C 1
ATOM 972 O O . HIS A 1 121 ? 4.293 7.196 7.216 1.00 89.38 121 HIS A O 1
ATOM 978 N N . MET A 1 122 ? 4.138 4.942 7.195 1.00 88.62 122 MET A N 1
ATOM 979 C CA . MET A 1 122 ? 2.910 4.871 6.407 1.00 88.62 122 MET A CA 1
ATOM 980 C C . MET A 1 122 ? 1.742 5.579 7.116 1.00 88.62 1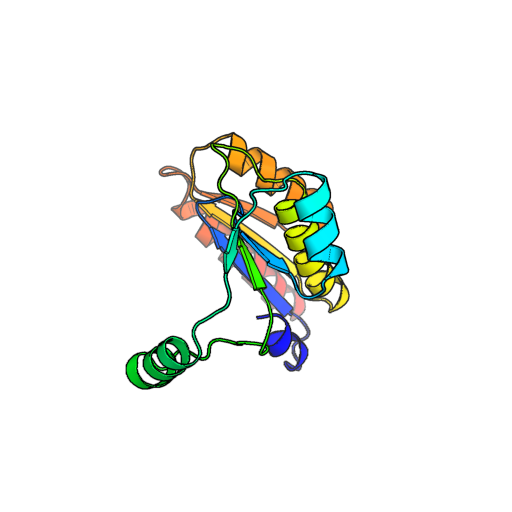22 MET A C 1
ATOM 982 O O . MET A 1 122 ? 1.056 6.402 6.512 1.00 88.62 122 MET A O 1
ATOM 986 N N . GLU A 1 123 ? 1.569 5.348 8.418 1.00 88.12 123 GLU A N 1
ATOM 987 C CA . GLU A 1 123 ? 0.530 5.960 9.251 1.00 88.12 123 GLU A CA 1
ATOM 988 C C . GLU A 1 123 ? 0.602 7.488 9.236 1.00 88.12 123 GLU A C 1
ATOM 990 O O . GLU A 1 123 ? -0.392 8.158 8.953 1.00 88.12 123 GLU A O 1
ATOM 995 N N . LYS A 1 124 ? 1.799 8.048 9.459 1.00 87.88 124 LYS A N 1
ATOM 996 C CA . LYS A 1 124 ? 2.027 9.503 9.426 1.00 87.88 124 LYS A CA 1
ATOM 997 C C . LYS A 1 124 ? 1.616 10.125 8.096 1.00 87.88 124 LYS A C 1
ATOM 999 O O . LYS A 1 124 ? 1.092 11.237 8.073 1.00 87.88 124 LYS A O 1
ATOM 1004 N N . SER A 1 125 ? 1.850 9.413 7.000 1.00 85.25 125 SER A N 1
ATOM 1005 C CA . SER A 1 125 ? 1.539 9.897 5.657 1.00 85.25 125 SER A CA 1
ATOM 1006 C C . SER A 1 125 ? 0.049 9.791 5.325 1.00 85.25 125 SER A C 1
ATOM 1008 O O . SER A 1 125 ? -0.480 10.651 4.625 1.00 85.25 125 SER A O 1
ATOM 1010 N N . LEU A 1 126 ? -0.634 8.756 5.827 1.00 82.81 126 LEU A N 1
ATOM 1011 C CA . LEU A 1 126 ? -2.033 8.462 5.495 1.00 82.81 126 LEU A CA 1
ATOM 1012 C C . LEU A 1 126 ? -3.043 8.993 6.521 1.00 82.81 126 LEU A C 1
ATOM 1014 O O . LEU A 1 126 ? -4.237 9.007 6.234 1.00 82.81 126 LEU A O 1
ATOM 1018 N N . LYS A 1 127 ? -2.585 9.434 7.702 1.00 79.38 127 LYS A N 1
ATOM 1019 C CA . LYS A 1 127 ? -3.429 9.841 8.846 1.00 79.38 127 LYS A CA 1
ATOM 1020 C C . LYS A 1 127 ? -4.417 8.749 9.298 1.00 79.38 127 LYS A C 1
ATOM 1022 O O . LYS A 1 127 ? -5.438 9.056 9.915 1.00 79.38 127 LYS A O 1
ATOM 1027 N N . GLY A 1 128 ? -4.127 7.496 8.953 1.00 76.06 128 GLY A N 1
ATOM 1028 C CA . GLY A 1 128 ? -4.855 6.314 9.407 1.00 76.06 128 GLY A CA 1
ATOM 1029 C C . GLY A 1 128 ? -4.442 5.908 10.816 1.00 76.06 128 GLY A C 1
ATOM 1030 O O . GLY A 1 128 ? -3.593 6.559 11.421 1.00 76.06 128 GLY A O 1
ATOM 1031 N N . LYS A 1 129 ? -5.028 4.831 11.336 1.00 82.62 129 LYS A N 1
ATOM 1032 C CA . LYS A 1 129 ? -4.578 4.207 12.586 1.00 82.62 129 LYS A CA 1
ATOM 1033 C C . LYS A 1 129 ? -3.806 2.930 12.298 1.00 82.62 129 LYS A C 1
ATOM 1035 O O . LYS A 1 129 ? -4.245 2.115 11.484 1.00 82.62 129 LYS A O 1
ATOM 1040 N N . THR A 1 130 ? -2.714 2.721 13.025 1.00 81.75 130 THR A N 1
ATOM 1041 C CA . THR A 1 130 ? -2.014 1.433 13.048 1.00 81.75 130 THR A CA 1
ATOM 1042 C C . THR A 1 130 ? -2.221 0.743 14.381 1.00 81.75 130 THR A C 1
ATOM 1044 O O . THR A 1 130 ? -1.961 1.30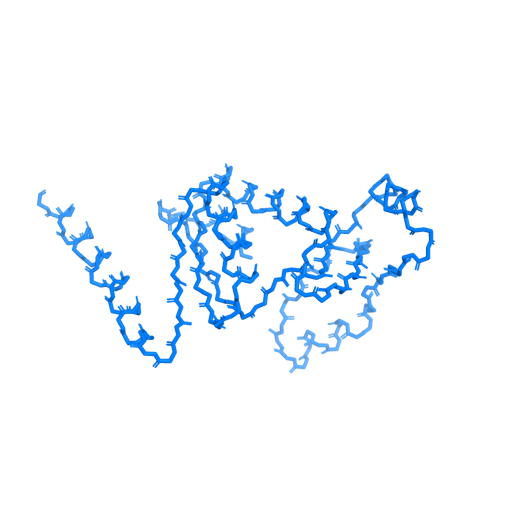7 15.442 1.00 81.75 130 THR A O 1
ATOM 1047 N N . TYR A 1 131 ? -2.630 -0.515 14.322 1.00 80.62 131 TYR A N 1
ATOM 1048 C CA . TYR A 1 131 ? -2.693 -1.405 15.461 1.00 80.62 131 TYR A CA 1
ATOM 1049 C C . TYR A 1 131 ? -1.607 -2.458 15.318 1.00 80.62 131 TYR A C 1
ATOM 1051 O O . TYR A 1 131 ? -1.553 -3.185 14.328 1.00 80.62 131 TYR A O 1
ATOM 1059 N N . HIS A 1 132 ? -0.735 -2.531 16.311 1.00 80.44 132 HIS A N 1
ATOM 1060 C CA . HIS A 1 132 ? 0.288 -3.558 16.377 1.00 80.44 132 HIS A CA 1
ATOM 1061 C C . HIS A 1 132 ? -0.218 -4.727 17.215 1.00 80.44 132 HIS A C 1
ATOM 1063 O O . HIS A 1 132 ? -0.595 -4.531 18.372 1.00 80.44 132 HIS A O 1
ATOM 1069 N N . ILE A 1 133 ? -0.219 -5.917 16.623 1.00 79.44 133 ILE A N 1
ATOM 1070 C CA . ILE A 1 133 ? -0.579 -7.162 17.282 1.00 79.44 133 ILE A CA 1
ATOM 1071 C C . ILE A 1 133 ? 0.679 -8.000 17.515 1.00 79.44 133 ILE A C 1
ATOM 1073 O O . ILE A 1 133 ? 1.354 -8.403 16.571 1.00 79.44 133 ILE A O 1
ATOM 1077 N N . ASP A 1 134 ? 0.927 -8.304 18.783 1.00 72.38 134 ASP A N 1
ATOM 1078 C CA . ASP A 1 134 ? 1.845 -9.332 19.261 1.00 72.38 134 ASP A CA 1
ATOM 1079 C C . ASP A 1 134 ? 1.053 -10.441 19.985 1.00 72.38 134 ASP A C 1
ATOM 1081 O O . ASP A 1 134 ? -0.164 -10.337 20.191 1.00 72.38 134 ASP A O 1
ATOM 1085 N N . GLN A 1 135 ? 1.729 -11.524 20.383 1.00 66.94 135 GLN A N 1
ATOM 1086 C CA . GLN A 1 135 ? 1.087 -12.663 21.059 1.00 66.94 135 GLN A CA 1
ATOM 1087 C C . GLN A 1 135 ? 0.378 -12.282 22.376 1.00 66.94 135 GLN A C 1
ATOM 1089 O O . GLN A 1 135 ? -0.488 -13.023 22.837 1.00 66.94 135 GLN A O 1
ATOM 1094 N N . ASN A 1 136 ? 0.701 -11.129 22.970 1.00 70.31 136 ASN A N 1
ATOM 1095 C CA . ASN A 1 136 ? 0.230 -10.702 24.287 1.00 70.31 136 ASN A CA 1
ATOM 1096 C C . ASN A 1 136 ? -0.894 -9.652 24.240 1.00 70.31 136 ASN A C 1
ATOM 1098 O O . ASN A 1 136 ? -1.422 -9.280 25.294 1.00 70.31 136 ASN A O 1
ATOM 1102 N N . ASN A 1 137 ? -1.230 -9.117 23.062 1.00 69.81 137 ASN A N 1
ATOM 1103 C CA . ASN A 1 137 ? -2.147 -7.978 22.936 1.00 69.81 137 ASN A CA 1
ATOM 1104 C C . ASN A 1 137 ? -3.252 -8.151 21.867 1.00 69.81 137 ASN A C 1
ATOM 1106 O O . ASN A 1 137 ? -4.078 -7.249 21.682 1.00 69.81 137 ASN A O 1
ATOM 1110 N N . MET A 1 138 ? -3.279 -9.299 21.180 1.00 67.12 138 MET A N 1
ATOM 1111 C CA . MET A 1 138 ? -4.222 -9.604 20.097 1.00 67.12 138 MET A CA 1
ATOM 1112 C C . MET A 1 138 ? -5.691 -9.468 20.523 1.00 67.12 138 MET A C 1
ATOM 1114 O O . MET A 1 138 ? -6.516 -8.926 19.785 1.00 67.12 138 MET A O 1
ATOM 1118 N N . ASP A 1 139 ? -6.010 -9.926 21.731 1.00 65.50 139 ASP A N 1
ATOM 1119 C CA . ASP A 1 139 ? -7.334 -9.851 22.348 1.00 65.50 139 ASP A CA 1
ATOM 1120 C C . ASP A 1 139 ? -7.799 -8.399 22.557 1.00 65.50 139 ASP A C 1
ATOM 1122 O O . ASP A 1 139 ? -8.960 -8.063 22.316 1.00 65.50 139 ASP A O 1
ATOM 1126 N N . LYS A 1 140 ? -6.886 -7.506 22.941 1.00 64.44 140 LYS A N 1
ATOM 1127 C CA . LYS A 1 140 ? -7.191 -6.099 23.232 1.00 64.44 140 LYS A CA 1
ATOM 1128 C C . LYS A 1 140 ? -7.419 -5.280 21.970 1.00 64.44 140 LYS A C 1
ATOM 1130 O O . LYS A 1 140 ? -8.320 -4.441 21.950 1.00 64.44 140 LYS A O 1
ATOM 1135 N N . VAL A 1 141 ? -6.635 -5.513 20.918 1.00 65.81 141 VAL A N 1
ATOM 1136 C CA . VAL A 1 141 ? -6.719 -4.737 19.670 1.00 65.81 141 VAL A CA 1
ATOM 1137 C C . VAL A 1 141 ? -8.081 -4.908 18.991 1.00 65.81 141 VAL A C 1
ATOM 1139 O O . VAL A 1 141 ? -8.718 -3.913 18.641 1.00 65.81 141 VAL A O 1
ATOM 1142 N N . LEU A 1 142 ? -8.566 -6.148 18.872 1.00 63.94 142 LEU A N 1
ATOM 1143 C CA . LEU A 1 142 ? -9.866 -6.442 18.255 1.00 63.94 142 LEU A CA 1
ATOM 1144 C C . LEU A 1 142 ? -11.038 -5.852 19.059 1.00 63.94 142 LEU A C 1
ATOM 1146 O O . LEU A 1 142 ? -12.009 -5.354 18.486 1.00 63.94 142 LEU A O 1
ATOM 1150 N N . VAL A 1 143 ? -10.938 -5.862 20.392 1.00 62.25 143 VAL A N 1
ATOM 1151 C CA . VAL A 1 143 ? -11.984 -5.357 21.295 1.00 62.25 143 VAL A CA 1
ATOM 1152 C C . VAL A 1 143 ? -12.036 -3.825 21.317 1.00 62.25 143 VAL A C 1
ATOM 1154 O O . VAL A 1 143 ? -13.126 -3.249 21.346 1.00 62.25 143 VAL A O 1
ATOM 1157 N N . ILE A 1 144 ? -10.885 -3.146 21.274 1.00 63.59 144 ILE A N 1
ATOM 1158 C CA . ILE A 1 144 ? -10.811 -1.677 21.274 1.00 63.59 144 ILE A CA 1
ATOM 1159 C C . ILE A 1 144 ? -11.492 -1.096 20.030 1.00 63.59 144 ILE A C 1
ATOM 1161 O O . ILE A 1 144 ? -12.300 -0.177 20.172 1.00 63.59 144 ILE A O 1
ATOM 1165 N N . ASP A 1 145 ? -11.229 -1.625 18.831 1.00 59.47 145 ASP A N 1
ATOM 1166 C CA . ASP A 1 145 ? -11.855 -1.090 17.612 1.00 59.47 145 ASP A CA 1
ATOM 1167 C C . ASP A 1 145 ? -13.382 -1.285 17.615 1.00 59.47 145 ASP A C 1
ATOM 1169 O O . ASP A 1 145 ? -14.141 -0.353 17.318 1.00 59.47 145 ASP A O 1
ATOM 1173 N N . TYR A 1 146 ? -13.847 -2.452 18.074 1.00 59.22 146 TYR A N 1
ATOM 1174 C CA . TYR A 1 146 ? -15.272 -2.740 18.226 1.00 59.22 146 TYR A CA 1
ATOM 1175 C C . TYR A 1 146 ? -15.955 -1.773 19.210 1.00 59.22 146 TYR A C 1
ATOM 1177 O O . TYR A 1 146 ? -16.954 -1.129 18.876 1.00 59.22 146 TYR A O 1
ATOM 1185 N N . LEU A 1 147 ? -15.410 -1.602 20.419 1.00 60.47 147 LEU A N 1
ATOM 1186 C CA . LEU A 1 147 ? -16.041 -0.791 21.467 1.00 60.47 147 LEU A CA 1
ATOM 1187 C C . LEU A 1 147 ? -16.003 0.717 21.175 1.00 60.47 147 LEU A C 1
ATOM 1189 O O . LEU A 1 147 ? -16.992 1.414 21.430 1.00 60.47 147 LEU A O 1
ATOM 1193 N N . TYR A 1 148 ? -14.899 1.236 20.625 1.00 58.41 148 TYR A N 1
ATOM 1194 C CA . TYR A 1 148 ? -14.783 2.665 20.314 1.00 58.41 148 TYR A CA 1
ATOM 1195 C C . TYR A 1 148 ? -15.733 3.093 19.189 1.00 58.41 148 TYR A C 1
ATOM 1197 O O . TYR A 1 148 ? -16.356 4.155 19.287 1.00 58.41 148 TYR A O 1
ATOM 1205 N N . ASN A 1 149 ? -15.905 2.270 18.151 1.00 57.09 149 ASN A N 1
ATOM 1206 C CA . ASN A 1 149 ? -16.809 2.600 17.048 1.00 57.09 149 ASN A CA 1
ATOM 1207 C C . ASN A 1 149 ? -18.285 2.409 17.424 1.00 57.09 149 ASN A C 1
ATOM 1209 O O . ASN A 1 149 ? -19.124 3.215 17.013 1.00 57.09 149 ASN A O 1
ATOM 1213 N N . THR A 1 150 ? -18.609 1.439 18.287 1.00 55.31 150 THR A N 1
ATOM 1214 C CA . THR A 1 150 ? -19.982 1.256 18.789 1.00 55.31 150 THR A CA 1
ATOM 1215 C C . THR A 1 150 ? -20.451 2.480 19.590 1.00 55.31 150 THR A C 1
ATOM 1217 O O . THR A 1 150 ? -21.556 2.976 19.368 1.00 55.31 150 THR A O 1
ATOM 1220 N N . LYS A 1 151 ? -19.597 3.056 20.455 1.00 52.97 151 LYS A N 1
ATOM 1221 C CA . LYS A 1 151 ? -19.927 4.283 21.210 1.00 52.97 151 LYS A CA 1
ATOM 1222 C C . LYS A 1 151 ? -20.153 5.504 20.318 1.00 52.97 151 LYS A C 1
ATOM 1224 O O . LYS A 1 151 ? -21.031 6.307 20.616 1.00 52.97 151 LYS A O 1
ATOM 1229 N N . LYS A 1 152 ? -19.401 5.651 19.223 1.00 51.50 152 LYS A N 1
ATOM 1230 C CA . LYS A 1 152 ? -19.550 6.787 18.297 1.00 51.50 152 LYS A CA 1
ATOM 1231 C C . LYS A 1 152 ? -20.847 6.705 17.483 1.00 51.50 152 LYS A C 1
ATOM 1233 O O . LYS A 1 152 ? -21.489 7.723 17.251 1.00 51.50 152 LYS A O 1
ATOM 1238 N N . ILE A 1 153 ? -21.253 5.496 17.093 1.00 54.00 153 ILE A N 1
ATOM 1239 C CA . ILE A 1 153 ? -22.506 5.252 16.363 1.00 54.00 153 ILE A CA 1
ATOM 1240 C C . ILE A 1 153 ? -23.720 5.410 17.290 1.00 54.00 153 ILE A C 1
ATOM 1242 O O . ILE A 1 153 ? -24.713 6.017 16.896 1.00 54.00 153 ILE A O 1
ATOM 1246 N N . LEU A 1 154 ? -23.635 4.918 18.530 1.00 51.19 154 LEU A N 1
ATOM 1247 C CA . LEU A 1 154 ? -24.708 5.053 19.521 1.00 51.19 154 LEU A CA 1
ATOM 1248 C C . LEU A 1 154 ? -24.825 6.479 20.081 1.00 51.19 154 LEU A C 1
ATOM 1250 O O . LEU A 1 154 ? -25.931 6.933 20.347 1.00 51.19 154 LEU A O 1
ATOM 1254 N N . GLY A 1 155 ? -23.712 7.206 20.217 1.00 49.62 155 GLY A N 1
ATOM 1255 C CA . GLY A 1 155 ? -23.698 8.593 20.694 1.00 49.62 155 GLY A CA 1
ATOM 1256 C C . GLY A 1 155 ? -24.181 9.624 19.669 1.00 49.62 155 GLY A C 1
ATOM 1257 O O . GLY A 1 155 ? -24.547 10.723 20.055 1.00 49.62 155 GLY A O 1
ATOM 1258 N N . SER A 1 156 ? -24.226 9.275 18.379 1.00 46.25 156 SER A N 1
ATOM 1259 C CA . SER A 1 156 ? -24.766 10.137 17.313 1.00 46.25 156 SER A CA 1
ATOM 1260 C C . SER A 1 156 ? -26.294 10.041 17.167 1.00 46.25 156 SER A C 1
ATOM 1262 O O . SER A 1 156 ? -26.851 10.614 16.230 1.00 46.25 156 SER A O 1
ATOM 1264 N N . LYS A 1 157 ? -26.964 9.279 18.041 1.00 43.22 157 LYS A N 1
ATOM 1265 C CA . LYS A 1 157 ? -28.423 9.093 18.061 1.00 43.22 157 LYS A CA 1
ATOM 1266 C C . LYS A 1 157 ? -29.150 9.912 19.141 1.00 43.22 157 LYS A C 1
ATOM 1268 O O . LYS A 1 157 ? -30.346 9.697 19.311 1.00 43.22 157 LYS A O 1
ATOM 1273 N N . ASN A 1 158 ? -28.462 10.841 19.808 1.00 37.25 158 ASN A N 1
ATOM 1274 C CA . ASN A 1 158 ? -29.058 11.800 20.744 1.00 37.25 158 ASN A CA 1
ATOM 1275 C C . ASN A 1 158 ? -28.893 13.228 20.235 1.00 37.25 158 ASN A C 1
ATOM 1277 O O . ASN A 1 158 ? -27.752 13.568 19.847 1.00 37.25 158 ASN A O 1
#

Solvent-accessible surface area (backbone atoms only — not comparable to full-atom values): 9413 Å² total; per-residue (Å²): 107,65,78,59,54,67,71,46,97,56,95,78,34,73,45,78,46,78,43,71,74,71,71,40,55,34,81,37,83,45,70,68,59,46,48,61,48,36,75,79,38,75,86,66,58,71,45,68,80,56,67,68,61,52,53,49,45,32,71,76,65,74,45,88,75,88,71,65,86,84,47,29,35,41,63,50,87,49,88,85,46,67,44,70,71,34,46,52,50,50,52,51,56,54,47,56,30,48,78,65,65,29,48,54,32,40,38,37,51,53,89,50,65,55,51,52,54,50,49,55,55,51,27,72,74,68,73,34,53,76,44,78,29,48,99,89,40,49,74,55,56,62,48,49,59,53,54,57,52,50,51,55,62,61,60,69,73,112

pLDDT: mean 83.15, std 12.92, range [37.25, 94.69]

Foldseek 3Di:
DLVVQLPDPDPAAEDEAEDQDDFFKAWDQDVVLVVVCCVVPVPWDKDADDPVVVVVCCVPVVDDDPCPDPIIMTGGDDPLDDDPSRLVRVLVVLVVCVVSVYAYEYEHEYPDPSVVVSVVVSCVSRVHYYHYDYPVCPVPRVVVVVVVVVCVVVVVPD

Radius of gyration: 18.51 Å; Cα contacts (8 Å, |Δi|>4): 174; chains: 1; bounding box: 49×35×44 Å

Mean predicted aligned error: 8.42 Å

Secondary structure (DSSP, 8-state):
-HHHHHHS--S-EEEEEEESS---EEEE-SHHHHHHHHHH-TT--EE---HHHHHHHHHHH-------TT-EEEE---TT---HHHHHHHHHHHHHHHHTTEEEEEEEE---HHHHHHHHHHHHHHT--EEEE-TTTHHHHHHHHHHHHHHHHHHTT-